Protein AF-A0A930R7E0-F1 (afdb_monomer_lite)

Foldseek 3Di:
DPPQPPDCVSVVVVLCVLQVVLVVVLVCCLVVVCVVVVPDCVVVVVVSVVLSVLVSLLSSLQSLLLVLVDPDSVCSVVVVVVVVVVVSCLLVVLVVDVVSLVVCCLASCNLVSCVRPPPPDDDDPVNVPSSVVSSVVSVVSSVVSVPPPPDD

Sequence (152 aa):
MKTLFLSGIHLIEYLISILFYPIVLAVITIVSFPMIVKADLSGRWMEYGAIVASVAICVILLNLLVGAVTDTQAKAQVNGVIPMMGIAFLPMFSMLSDAVSKVTHYTFMGNFVDFFVKKDFALTAQNFIVPGVWIVVLLVLNFFFLKPKAKN

Structure (mmCIF, N/CA/C/O backbone):
data_AF-A0A930R7E0-F1
#
_entry.id   AF-A0A930R7E0-F1
#
loop_
_atom_site.group_PDB
_atom_site.id
_atom_site.type_symbol
_atom_site.label_atom_id
_atom_site.label_alt_id
_atom_site.label_comp_id
_atom_site.label_asym_id
_atom_site.label_entity_id
_atom_site.label_seq_id
_atom_site.pdbx_PDB_ins_code
_atom_site.Cartn_x
_atom_site.Cartn_y
_atom_site.Cartn_z
_atom_site.occupancy
_atom_site.B_iso_or_equiv
_atom_site.auth_seq_id
_atom_site.auth_comp_id
_atom_site.auth_asym_id
_atom_site.auth_atom_id
_atom_site.pdbx_PDB_model_num
ATOM 1 N N . MET A 1 1 ? -24.664 7.125 25.344 1.00 39.66 1 MET A N 1
ATOM 2 C CA . MET A 1 1 ? -24.266 7.259 23.924 1.00 39.66 1 MET A CA 1
ATOM 3 C C . MET A 1 1 ? -25.479 7.061 23.010 1.00 39.66 1 MET A C 1
ATOM 5 O O . MET A 1 1 ? -25.620 6.016 22.395 1.00 39.66 1 MET A O 1
ATOM 9 N N . LYS A 1 2 ? -26.408 8.026 22.973 1.00 36.94 2 LYS A N 1
ATOM 10 C CA . LYS A 1 2 ? -27.662 7.937 22.187 1.00 36.94 2 LYS A CA 1
ATOM 11 C C . LYS A 1 2 ? -27.876 9.130 21.241 1.00 36.94 2 LYS A C 1
ATOM 13 O O . LYS A 1 2 ? -28.923 9.240 20.626 1.00 36.94 2 LYS A O 1
ATOM 18 N N . THR A 1 3 ? -26.888 10.011 21.120 1.00 40.00 3 THR A N 1
ATOM 19 C CA . THR A 1 3 ? -27.024 11.323 20.469 1.00 40.00 3 THR A CA 1
ATOM 20 C C . THR A 1 3 ? -26.193 11.478 19.192 1.00 40.00 3 THR A C 1
ATOM 22 O O . THR A 1 3 ? -26.400 12.430 18.455 1.00 40.00 3 THR A O 1
ATOM 25 N N . LEU A 1 4 ? -25.303 10.531 18.878 1.00 48.78 4 LEU A N 1
ATOM 26 C CA . LEU A 1 4 ? -24.371 10.634 17.741 1.00 48.78 4 LEU A CA 1
ATOM 27 C C . LEU A 1 4 ? -24.964 10.199 16.386 1.00 48.78 4 LEU A C 1
ATOM 29 O O . LEU A 1 4 ? -24.339 10.399 15.354 1.00 48.78 4 LEU A O 1
ATOM 33 N N . PHE A 1 5 ? -26.168 9.620 16.375 1.00 51.66 5 PHE A N 1
ATOM 34 C CA . PHE A 1 5 ? -26.789 9.038 15.176 1.00 51.66 5 PHE A CA 1
ATOM 35 C C . PHE A 1 5 ? -27.721 9.990 14.401 1.00 51.66 5 PHE A C 1
ATOM 37 O O . PHE A 1 5 ? -28.293 9.569 13.400 1.00 51.66 5 PHE A O 1
ATOM 44 N N . LEU A 1 6 ? -27.910 11.242 14.844 1.00 48.72 6 LEU A N 1
ATOM 45 C CA . LEU A 1 6 ? -28.998 12.097 14.334 1.00 48.72 6 LEU A CA 1
ATOM 46 C C . LEU A 1 6 ? -28.614 13.132 13.266 1.00 48.72 6 LEU A C 1
ATOM 48 O O . LEU A 1 6 ? -29.477 13.870 12.805 1.00 48.72 6 LEU A O 1
ATOM 52 N N . SER A 1 7 ? -27.359 13.198 12.834 1.00 46.56 7 SER A N 1
ATOM 53 C CA . SER A 1 7 ? -26.970 14.076 11.731 1.00 46.56 7 SER A CA 1
ATOM 54 C C . SER A 1 7 ? -25.813 13.429 10.993 1.00 46.56 7 SER A C 1
ATOM 56 O O . SER A 1 7 ? -24.739 13.274 11.567 1.00 46.56 7 SER A O 1
ATOM 58 N N . GLY A 1 8 ? -26.006 13.022 9.736 1.00 53.06 8 GLY A N 1
ATOM 59 C CA . GLY A 1 8 ? -24.970 12.384 8.906 1.00 53.06 8 GLY A CA 1
ATOM 60 C C . GLY A 1 8 ? -23.636 13.150 8.815 1.00 53.06 8 GLY A C 1
ATOM 61 O O . GLY A 1 8 ? -22.642 12.590 8.364 1.00 53.06 8 GLY A O 1
ATOM 62 N N . ILE A 1 9 ? -23.596 14.389 9.312 1.00 53.81 9 ILE A N 1
ATOM 63 C CA . ILE A 1 9 ? -22.417 15.239 9.493 1.00 53.81 9 ILE A CA 1
ATOM 64 C C . ILE A 1 9 ? -21.346 14.567 10.379 1.00 53.81 9 ILE A C 1
ATOM 66 O O . ILE A 1 9 ? -20.179 14.557 9.997 1.00 53.81 9 ILE A O 1
ATOM 70 N N . HIS A 1 10 ? -21.711 13.903 11.484 1.00 61.59 10 HIS A N 1
ATOM 71 C CA . HIS A 1 10 ? -20.714 13.280 12.378 1.00 61.59 10 HIS A CA 1
ATOM 72 C C . HIS A 1 10 ? -20.059 12.015 11.801 1.00 61.59 10 HIS A C 1
ATOM 74 O O . HIS A 1 10 ? -18.913 11.709 12.127 1.00 61.59 10 HIS A O 1
ATOM 80 N N . LEU A 1 11 ? -20.752 11.285 10.918 1.00 58.91 11 LEU A N 1
ATOM 81 C CA . LEU A 1 11 ? -20.159 10.146 10.210 1.00 58.91 11 LEU A CA 1
ATOM 82 C C . LEU A 1 11 ? -19.087 10.625 9.223 1.00 58.91 11 LEU A C 1
ATOM 84 O O . LEU A 1 11 ? -18.027 10.014 9.124 1.00 58.91 11 LEU A O 1
ATOM 88 N N . ILE A 1 12 ? -19.340 11.738 8.527 1.00 60.91 12 ILE A N 1
ATOM 89 C CA . ILE A 1 12 ? -18.376 12.335 7.597 1.00 60.91 12 ILE A CA 1
ATOM 90 C C . ILE A 1 12 ? -17.160 12.895 8.347 1.00 60.91 12 ILE A C 1
ATOM 92 O O . ILE A 1 12 ? -16.037 12.633 7.930 1.00 60.91 12 ILE A O 1
ATOM 96 N N . GLU A 1 13 ? -17.342 13.580 9.479 1.00 65.25 13 GLU A N 1
ATOM 97 C CA . GLU A 1 13 ? -16.227 14.057 10.322 1.00 65.25 13 GLU A CA 1
ATOM 98 C C . GLU A 1 13 ? -15.351 12.910 10.854 1.00 65.25 13 GLU A C 1
ATOM 100 O O . GLU A 1 13 ? -14.119 13.014 10.885 1.00 65.25 13 GLU A O 1
ATOM 105 N N . TYR A 1 14 ? -15.979 11.792 11.231 1.00 65.56 14 TYR A N 1
ATOM 106 C CA . TYR A 1 14 ? -15.290 10.573 11.651 1.00 65.56 14 TYR A CA 1
ATOM 107 C C . TYR A 1 14 ? -14.503 9.933 10.499 1.00 65.56 14 TYR A C 1
ATOM 109 O O . TYR A 1 14 ? -13.323 9.618 10.664 1.00 65.56 14 TYR A O 1
ATOM 117 N N . LEU A 1 15 ? -15.116 9.804 9.315 1.00 66.56 15 LEU A N 1
ATOM 118 C CA . LEU A 1 15 ? -14.443 9.299 8.115 1.00 66.56 15 LEU A CA 1
ATOM 119 C C . LEU A 1 15 ? -13.256 10.188 7.733 1.00 66.56 15 LEU A C 1
ATOM 121 O O . LEU A 1 15 ? -12.163 9.677 7.519 1.00 66.56 15 LEU A O 1
ATOM 125 N N . ILE A 1 16 ? -13.426 11.512 7.722 1.00 68.94 16 ILE A N 1
ATOM 126 C CA . ILE A 1 16 ? -12.343 12.463 7.440 1.00 68.94 16 ILE A CA 1
ATOM 127 C C . ILE A 1 16 ? -11.206 12.308 8.460 1.00 68.94 16 ILE A C 1
ATOM 129 O O . ILE A 1 16 ? -10.047 12.213 8.062 1.00 68.94 16 ILE A O 1
ATOM 133 N N . SER A 1 17 ? -11.512 12.206 9.757 1.00 68.69 17 SER A N 1
ATOM 134 C CA . SER A 1 17 ? -10.489 12.053 10.804 1.00 68.69 17 SER A CA 1
ATOM 135 C C . SER A 1 17 ? -9.705 10.739 10.702 1.00 68.69 17 SER A C 1
ATOM 137 O O . SER A 1 17 ? -8.504 10.711 10.983 1.00 68.69 17 SER A O 1
ATOM 139 N N . ILE A 1 18 ? -10.356 9.652 10.276 1.00 67.81 18 ILE A N 1
ATOM 140 C CA . ILE A 1 18 ? -9.692 8.359 10.067 1.00 67.81 18 ILE A CA 1
ATOM 141 C C . ILE A 1 18 ? -8.864 8.361 8.789 1.00 67.81 18 ILE A C 1
ATOM 143 O O . ILE A 1 18 ? -7.797 7.757 8.772 1.00 67.81 18 ILE A O 1
ATOM 147 N N . LEU A 1 19 ? -9.334 9.030 7.736 1.00 69.44 19 LEU A N 1
ATOM 148 C CA . LEU A 1 19 ? -8.688 9.043 6.427 1.00 69.44 19 LEU A CA 1
ATOM 149 C C . LEU A 1 19 ? -7.530 10.037 6.332 1.00 69.44 19 LEU A C 1
ATOM 151 O O . LEU A 1 19 ? -6.599 9.800 5.564 1.00 69.44 19 LEU A O 1
ATOM 155 N N . PHE A 1 20 ? -7.546 11.111 7.123 1.00 72.25 20 PHE A N 1
ATOM 156 C CA . PHE A 1 20 ? -6.533 12.163 7.061 1.00 72.25 20 PHE A CA 1
ATOM 157 C C . PHE A 1 20 ? -5.114 11.620 7.270 1.00 72.25 20 PHE A C 1
ATOM 159 O O . PHE A 1 20 ? -4.234 11.827 6.437 1.00 72.25 20 PHE A O 1
ATOM 166 N N . TYR A 1 21 ? -4.895 10.868 8.350 1.00 67.06 21 TYR A N 1
ATOM 167 C CA . TYR A 1 21 ? -3.565 10.365 8.699 1.00 67.06 21 TYR A CA 1
ATOM 168 C C . TYR A 1 21 ? -3.005 9.337 7.687 1.00 67.06 21 TYR A C 1
ATOM 170 O O . TYR A 1 21 ? -1.877 9.525 7.226 1.00 67.06 21 TYR A O 1
ATOM 178 N N . PRO A 1 22 ? -3.764 8.308 7.255 1.00 68.25 22 PRO A N 1
ATOM 179 C CA . PRO A 1 22 ? -3.334 7.382 6.209 1.00 68.25 22 PRO A CA 1
ATOM 180 C C . PRO A 1 22 ? -3.027 8.059 4.878 1.00 68.25 22 PRO A C 1
ATOM 182 O O . PRO A 1 22 ? -2.066 7.675 4.219 1.00 68.25 22 PRO A O 1
ATOM 185 N N . ILE A 1 23 ? -3.820 9.058 4.477 1.00 70.88 23 ILE A N 1
ATOM 186 C CA . ILE A 1 23 ? -3.595 9.782 3.223 1.00 70.88 23 ILE A CA 1
ATOM 187 C C . ILE A 1 23 ? -2.289 10.573 3.305 1.00 70.88 23 ILE A C 1
ATOM 189 O O . ILE A 1 23 ? -1.468 10.481 2.395 1.00 70.88 23 ILE A O 1
ATOM 193 N N . VAL A 1 24 ? -2.057 11.295 4.406 1.00 74.81 24 VAL A N 1
ATOM 194 C CA . VAL A 1 24 ? -0.814 12.055 4.609 1.00 74.81 24 VAL A CA 1
ATOM 195 C C . VAL A 1 24 ? 0.401 11.126 4.609 1.00 74.81 24 VAL A C 1
ATOM 197 O O . VAL A 1 24 ? 1.363 11.389 3.889 1.00 74.81 24 VAL A O 1
ATOM 200 N N . LEU A 1 25 ? 0.351 10.013 5.349 1.00 69.94 25 LEU A N 1
ATOM 201 C CA . LEU A 1 25 ? 1.440 9.033 5.351 1.00 69.94 25 LEU A CA 1
ATOM 202 C C . LEU A 1 25 ? 1.661 8.400 3.978 1.00 69.94 25 LEU A C 1
ATOM 204 O O . LEU A 1 25 ? 2.805 8.313 3.541 1.00 69.94 25 LEU A O 1
ATOM 208 N N . ALA A 1 26 ? 0.594 7.999 3.282 1.00 70.50 26 ALA A N 1
ATOM 209 C CA . ALA A 1 26 ? 0.699 7.420 1.949 1.00 70.50 26 ALA A CA 1
ATOM 210 C C . ALA A 1 26 ? 1.383 8.398 0.989 1.00 70.50 26 ALA A C 1
ATOM 212 O O . ALA A 1 26 ? 2.337 8.014 0.320 1.00 70.50 26 ALA A O 1
ATOM 213 N N . VAL A 1 27 ? 0.960 9.666 0.971 1.00 71.81 27 VAL A N 1
ATOM 214 C CA . VAL A 1 27 ? 1.567 10.710 0.131 1.00 71.81 27 VAL A CA 1
ATOM 215 C C . VAL A 1 27 ? 3.051 10.884 0.453 1.00 71.81 27 VAL A C 1
ATOM 217 O O . VAL A 1 27 ? 3.868 10.896 -0.467 1.00 71.81 27 VAL A O 1
ATOM 220 N N . ILE A 1 28 ? 3.420 10.952 1.736 1.00 73.38 28 ILE A N 1
ATOM 221 C CA . ILE A 1 28 ? 4.827 11.048 2.150 1.00 73.38 28 ILE A CA 1
ATOM 222 C C . ILE A 1 28 ? 5.611 9.834 1.643 1.00 73.38 28 ILE A C 1
ATOM 224 O O . ILE A 1 28 ? 6.640 10.002 0.996 1.00 73.38 28 ILE A O 1
ATOM 228 N N . THR A 1 29 ? 5.120 8.612 1.863 1.00 69.50 29 THR A N 1
ATOM 229 C CA . THR A 1 29 ? 5.803 7.394 1.408 1.00 69.50 29 THR A CA 1
ATOM 230 C C . THR A 1 29 ? 5.939 7.353 -0.113 1.00 69.50 29 THR A C 1
ATOM 232 O O . THR A 1 29 ? 7.014 7.053 -0.613 1.00 69.50 29 THR A O 1
ATOM 235 N N . ILE A 1 30 ? 4.900 7.717 -0.861 1.00 70.75 30 ILE A N 1
ATOM 236 C CA . ILE A 1 30 ? 4.902 7.742 -2.331 1.00 70.75 30 ILE A CA 1
ATOM 237 C C . ILE A 1 30 ? 5.934 8.730 -2.883 1.00 70.75 30 ILE A C 1
ATOM 239 O O . ILE A 1 30 ? 6.570 8.454 -3.899 1.00 70.75 30 ILE A O 1
ATOM 243 N N . VAL A 1 31 ? 6.090 9.892 -2.252 1.00 71.69 31 VAL A N 1
ATOM 244 C CA . VAL A 1 31 ? 7.041 10.912 -2.713 1.00 71.69 31 VAL A CA 1
ATOM 245 C C . VAL A 1 31 ? 8.461 10.567 -2.269 1.00 71.69 31 VAL A C 1
ATOM 247 O O . VAL A 1 31 ? 9.402 10.693 -3.050 1.00 71.69 31 VAL A O 1
ATOM 250 N N . SER A 1 32 ? 8.630 10.102 -1.030 1.00 69.50 32 SER A N 1
ATOM 251 C CA . SER A 1 32 ? 9.943 9.809 -0.457 1.00 69.50 32 SER A CA 1
ATOM 252 C C . SER A 1 32 ? 10.543 8.499 -0.964 1.00 69.50 32 SER A C 1
ATOM 254 O O . SER A 1 32 ? 11.757 8.428 -1.133 1.00 69.50 32 SER A O 1
ATOM 256 N N . PHE A 1 33 ? 9.739 7.465 -1.228 1.00 72.44 33 PHE A N 1
ATOM 257 C CA . PHE A 1 33 ? 10.248 6.136 -1.578 1.00 72.44 33 PHE A CA 1
ATOM 258 C C . PHE A 1 33 ? 11.125 6.142 -2.841 1.00 72.44 33 PHE A C 1
ATOM 260 O O . PHE A 1 33 ? 12.266 5.689 -2.737 1.00 72.44 33 PHE A O 1
ATOM 267 N N . PRO A 1 34 ? 10.712 6.732 -3.985 1.00 70.81 34 PRO A N 1
ATOM 268 C CA . PRO A 1 34 ? 11.564 6.821 -5.172 1.00 70.81 34 PRO A CA 1
ATOM 269 C C . PRO A 1 34 ? 12.869 7.582 -4.923 1.00 70.81 34 PRO A C 1
ATOM 271 O O . PRO A 1 34 ? 13.898 7.231 -5.494 1.00 70.81 34 PRO A O 1
ATOM 274 N N . MET A 1 35 ? 12.846 8.597 -4.049 1.00 72.62 35 MET A N 1
ATOM 275 C CA . MET A 1 35 ? 14.040 9.362 -3.679 1.00 72.62 35 MET A CA 1
ATOM 276 C C . MET A 1 35 ? 15.008 8.525 -2.835 1.00 72.62 35 MET A C 1
ATOM 278 O O . MET A 1 35 ? 16.215 8.571 -3.067 1.00 72.62 35 MET A O 1
ATOM 282 N N . ILE A 1 36 ? 14.487 7.731 -1.891 1.00 70.38 36 ILE A N 1
ATOM 283 C CA . ILE A 1 36 ? 15.276 6.834 -1.030 1.00 70.38 36 ILE A CA 1
ATOM 284 C C . ILE A 1 36 ? 15.961 5.756 -1.872 1.00 70.38 36 ILE A C 1
ATOM 286 O O . ILE A 1 36 ? 17.159 5.524 -1.714 1.00 70.38 36 ILE A O 1
ATOM 290 N N . VAL A 1 37 ? 15.220 5.125 -2.790 1.00 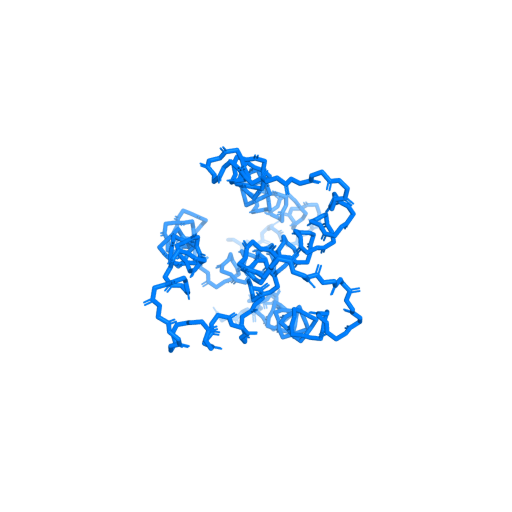68.50 37 VAL A N 1
ATOM 291 C CA . VAL A 1 37 ? 15.773 4.080 -3.666 1.00 68.50 37 VAL A CA 1
ATOM 292 C C . VAL A 1 37 ? 16.508 4.641 -4.890 1.00 68.50 37 VAL A C 1
ATOM 294 O O . VAL A 1 37 ? 17.029 3.865 -5.684 1.00 68.50 37 VAL A O 1
ATOM 297 N N . LYS A 1 38 ? 16.568 5.975 -5.042 1.00 71.00 38 LYS A N 1
ATOM 298 C CA . LYS A 1 38 ? 17.118 6.682 -6.214 1.00 71.00 38 LYS A CA 1
ATOM 299 C C . LYS A 1 38 ? 16.605 6.099 -7.538 1.00 71.00 38 LYS A C 1
ATOM 301 O O . LYS A 1 38 ? 17.372 5.906 -8.480 1.00 71.00 38 LYS A O 1
ATOM 306 N N . ALA A 1 39 ? 15.316 5.774 -7.586 1.00 69.62 39 ALA A N 1
ATOM 307 C CA . ALA A 1 39 ? 14.705 5.162 -8.754 1.00 69.62 39 ALA A CA 1
ATOM 308 C C . ALA A 1 39 ? 14.624 6.161 -9.910 1.00 69.62 39 ALA A C 1
ATOM 310 O O . ALA A 1 39 ? 14.184 7.300 -9.734 1.00 69.62 39 ALA A O 1
ATOM 311 N N . ASP A 1 40 ? 15.004 5.709 -11.102 1.00 73.38 40 ASP A N 1
ATOM 312 C CA . ASP A 1 40 ? 14.843 6.486 -12.322 1.00 73.38 40 ASP A CA 1
ATOM 313 C C . ASP A 1 40 ? 13.407 6.335 -12.847 1.00 73.38 40 ASP A C 1
ATOM 315 O O . ASP A 1 40 ? 13.004 5.282 -13.343 1.00 73.38 40 ASP A O 1
ATOM 319 N N . LEU A 1 41 ? 12.616 7.396 -12.678 1.00 72.56 41 LEU A N 1
ATOM 320 C CA . LEU A 1 41 ? 11.224 7.484 -13.128 1.00 72.56 41 LEU A CA 1
ATOM 321 C C . LEU A 1 41 ? 11.088 8.182 -14.490 1.00 72.56 41 LEU A C 1
ATOM 323 O O . LEU A 1 41 ? 9.967 8.493 -14.907 1.00 72.56 41 LEU A O 1
ATOM 327 N N . SER A 1 42 ? 12.197 8.480 -15.177 1.00 71.88 42 SER A N 1
ATOM 328 C CA . SER A 1 42 ? 12.173 9.210 -16.447 1.00 71.88 42 SER A CA 1
ATOM 329 C C . SER A 1 42 ? 11.264 8.506 -17.470 1.00 71.88 42 SER A C 1
ATOM 331 O O . SER A 1 42 ? 11.438 7.346 -17.823 1.00 71.88 42 SER A O 1
ATOM 333 N N . GLY A 1 43 ? 10.196 9.197 -17.883 1.00 74.44 43 GLY A N 1
ATOM 334 C CA . GLY A 1 43 ? 9.194 8.675 -18.823 1.00 74.44 43 GLY A CA 1
ATOM 335 C C . GLY A 1 43 ? 8.155 7.698 -18.249 1.00 74.44 43 GLY A C 1
ATOM 336 O O . GLY A 1 43 ? 7.187 7.399 -18.941 1.00 74.44 43 GLY A O 1
ATOM 337 N N . ARG A 1 44 ? 8.275 7.252 -16.988 1.00 78.94 44 ARG A N 1
ATOM 338 C CA . ARG A 1 44 ? 7.390 6.238 -16.364 1.00 78.94 44 ARG A CA 1
ATOM 339 C C . ARG A 1 44 ? 6.439 6.804 -15.302 1.00 78.94 44 ARG A C 1
ATOM 341 O O . ARG A 1 44 ? 5.845 6.068 -14.519 1.00 78.94 44 ARG A O 1
ATOM 348 N N . TRP A 1 45 ? 6.248 8.124 -15.286 1.00 76.56 45 TRP A N 1
ATOM 349 C CA . TRP A 1 45 ? 5.383 8.822 -14.324 1.00 76.56 45 TRP A CA 1
ATOM 350 C C . TRP A 1 45 ? 3.911 8.417 -14.407 1.00 76.56 45 TRP A C 1
ATOM 352 O O . TRP A 1 45 ? 3.254 8.286 -13.376 1.00 76.56 45 TRP A O 1
ATOM 362 N N . MET A 1 46 ? 3.399 8.194 -15.621 1.00 79.62 46 MET A N 1
ATOM 363 C CA . MET A 1 46 ? 2.018 7.744 -15.816 1.00 79.62 46 MET A CA 1
ATOM 364 C C . MET A 1 46 ? 1.812 6.345 -15.237 1.00 79.62 46 MET A C 1
ATOM 366 O O . MET A 1 46 ? 0.796 6.075 -14.597 1.00 79.62 46 MET A O 1
ATOM 370 N N . GLU A 1 47 ? 2.813 5.481 -15.407 1.00 82.62 47 GLU A N 1
ATOM 371 C CA . GLU A 1 47 ? 2.773 4.129 -14.883 1.00 82.62 47 GLU A CA 1
ATOM 372 C C . GLU A 1 47 ? 2.807 4.104 -13.360 1.00 82.62 47 GLU A C 1
ATOM 374 O O . GLU A 1 47 ? 1.955 3.503 -12.700 1.00 82.62 47 GLU A O 1
ATOM 379 N N . TYR A 1 48 ? 3.775 4.834 -12.814 1.00 82.62 48 TYR A N 1
ATOM 380 C CA . TYR A 1 48 ? 3.943 5.007 -11.386 1.00 82.62 48 TYR A CA 1
ATOM 381 C C . TYR A 1 48 ? 2.665 5.553 -10.739 1.00 82.62 48 TYR A C 1
ATOM 383 O O . TYR A 1 48 ? 2.168 4.974 -9.776 1.00 82.62 48 TYR A O 1
ATOM 391 N N . GLY A 1 49 ? 2.073 6.605 -11.315 1.00 81.94 49 GLY A N 1
ATOM 392 C CA . GLY A 1 49 ? 0.852 7.225 -10.805 1.00 81.94 49 GLY A CA 1
ATOM 393 C C . GLY A 1 49 ? -0.334 6.261 -10.724 1.00 81.94 49 GLY A C 1
ATOM 394 O O . GLY A 1 49 ? -1.020 6.222 -9.702 1.00 81.94 49 GLY A O 1
ATOM 395 N N . ALA A 1 50 ? -0.560 5.439 -11.753 1.00 84.00 50 ALA A N 1
ATOM 396 C CA . ALA A 1 50 ? -1.682 4.498 -11.773 1.00 84.00 50 ALA A CA 1
ATOM 397 C C . ALA A 1 50 ? -1.523 3.356 -10.750 1.00 84.00 50 ALA A C 1
ATOM 399 O O . ALA A 1 50 ? -2.485 2.970 -10.073 1.00 84.00 50 ALA A O 1
ATOM 400 N N . ILE A 1 51 ? -0.300 2.838 -10.596 1.00 84.50 51 ILE A N 1
ATOM 401 C CA . ILE A 1 51 ? 0.015 1.804 -9.600 1.00 84.50 51 ILE A CA 1
ATOM 402 C C . ILE A 1 51 ? -0.152 2.367 -8.194 1.00 84.50 51 ILE A C 1
ATOM 404 O O . ILE A 1 51 ? -0.833 1.778 -7.356 1.00 84.50 51 ILE A O 1
ATOM 408 N N . VAL A 1 52 ? 0.426 3.541 -7.957 1.00 79.94 52 VAL A N 1
ATOM 409 C CA . VAL A 1 52 ? 0.365 4.235 -6.677 1.00 79.94 52 VAL A CA 1
ATOM 410 C C . VAL A 1 52 ? -1.073 4.556 -6.279 1.00 79.94 52 VAL A C 1
ATOM 412 O O . VAL A 1 52 ? -1.448 4.318 -5.134 1.00 79.94 52 VAL A O 1
ATOM 415 N N . ALA A 1 53 ? -1.898 5.043 -7.208 1.00 83.31 53 ALA A N 1
ATOM 416 C CA . ALA A 1 53 ? -3.309 5.309 -6.941 1.00 83.31 53 ALA A CA 1
ATOM 417 C C . ALA A 1 53 ? -4.051 4.032 -6.515 1.00 83.31 53 ALA A C 1
ATOM 419 O O . ALA A 1 53 ? -4.806 4.044 -5.543 1.00 83.31 53 ALA A O 1
ATOM 420 N N . SER A 1 54 ? -3.783 2.910 -7.189 1.00 83.06 54 SER A N 1
ATOM 421 C CA . SER A 1 54 ? -4.383 1.611 -6.857 1.00 83.06 54 SER A CA 1
ATOM 422 C C . SER A 1 54 ? -3.984 1.137 -5.455 1.00 83.06 54 SER A C 1
ATOM 424 O O . SER A 1 54 ? -4.834 0.705 -4.671 1.00 83.06 54 SER A O 1
ATOM 426 N N . VAL A 1 55 ? -2.699 1.266 -5.110 1.00 82.00 55 VAL A N 1
ATOM 427 C CA . VAL A 1 55 ? -2.177 0.949 -3.772 1.00 82.00 55 VAL A CA 1
ATOM 428 C C . VAL A 1 55 ? -2.803 1.863 -2.717 1.00 82.00 55 VAL A C 1
ATOM 430 O O . VAL A 1 55 ? -3.249 1.375 -1.679 1.00 82.00 55 VAL A O 1
ATOM 433 N N . ALA A 1 56 ? -2.898 3.167 -2.985 1.00 78.38 56 ALA A N 1
ATOM 434 C CA . ALA A 1 56 ? -3.482 4.141 -2.067 1.00 78.38 56 ALA A CA 1
ATOM 435 C C . ALA A 1 56 ? -4.951 3.821 -1.749 1.00 78.38 56 ALA A C 1
ATOM 437 O O . ALA A 1 56 ? -5.340 3.849 -0.582 1.00 78.38 56 ALA A O 1
ATOM 438 N N . ILE A 1 57 ? -5.749 3.439 -2.754 1.00 82.44 57 ILE A N 1
ATOM 439 C CA . ILE A 1 57 ? -7.143 3.010 -2.553 1.00 82.44 57 ILE A CA 1
ATOM 440 C C . ILE A 1 57 ? -7.204 1.780 -1.637 1.00 82.44 57 ILE A C 1
ATOM 442 O O . ILE A 1 57 ? -7.984 1.765 -0.683 1.00 82.44 57 ILE A O 1
ATOM 446 N N . CYS A 1 58 ? -6.363 0.768 -1.874 1.00 83.19 58 CYS A N 1
ATOM 447 C CA . CYS A 1 58 ? -6.314 -0.430 -1.026 1.00 83.19 58 CYS A CA 1
ATOM 448 C C . CYS A 1 58 ? -5.945 -0.086 0.425 1.00 83.19 58 CYS A C 1
ATOM 450 O O . CYS A 1 58 ? -6.580 -0.569 1.361 1.00 83.19 58 CYS A O 1
ATOM 452 N N . VAL A 1 59 ? -4.950 0.786 0.616 1.00 76.50 59 VAL A N 1
ATOM 453 C CA . VAL A 1 59 ? -4.508 1.252 1.937 1.00 76.50 59 VAL A CA 1
ATOM 454 C C . VAL A 1 59 ? -5.621 2.007 2.661 1.00 76.50 59 VAL A C 1
ATOM 456 O O . VAL A 1 59 ? -5.848 1.769 3.847 1.00 76.50 59 VAL A O 1
ATOM 459 N N . ILE A 1 60 ? -6.342 2.885 1.967 1.00 77.62 60 ILE A N 1
ATOM 460 C CA . ILE A 1 60 ? -7.487 3.612 2.523 1.00 77.62 60 ILE A CA 1
ATOM 461 C C . ILE A 1 60 ? -8.572 2.637 2.992 1.00 77.62 60 ILE A C 1
ATOM 463 O O . ILE A 1 60 ? -9.022 2.725 4.134 1.00 77.62 60 ILE A O 1
ATOM 467 N N . LEU A 1 61 ? -8.953 1.673 2.151 1.00 77.75 61 LEU A N 1
ATOM 468 C CA . LEU A 1 61 ? -9.971 0.681 2.497 1.00 77.75 61 LEU A CA 1
ATOM 469 C C . LEU A 1 61 ? -9.537 -0.213 3.665 1.00 77.75 61 LEU A C 1
ATOM 471 O O . LEU A 1 61 ? -10.356 -0.544 4.520 1.00 77.75 61 LEU A O 1
ATOM 475 N N . LEU A 1 62 ? -8.256 -0.579 3.739 1.00 76.88 62 LEU A N 1
ATOM 476 C CA . LEU A 1 62 ? -7.708 -1.301 4.887 1.00 76.88 62 LEU A CA 1
ATOM 477 C C . LEU A 1 62 ? -7.777 -0.469 6.170 1.00 76.88 62 LEU A C 1
ATOM 479 O O . LEU A 1 62 ? -8.200 -0.983 7.200 1.00 76.88 62 LEU A O 1
ATOM 483 N N . ASN A 1 63 ? -7.413 0.814 6.118 1.00 72.75 63 ASN A N 1
ATOM 484 C CA . ASN A 1 63 ? -7.505 1.694 7.286 1.00 72.75 63 ASN A CA 1
ATOM 485 C C . ASN A 1 63 ? -8.948 1.881 7.755 1.00 72.75 63 ASN A C 1
ATOM 487 O O . ASN A 1 63 ? -9.191 1.888 8.959 1.00 72.75 63 ASN A O 1
ATOM 491 N N . LEU A 1 64 ? -9.902 1.983 6.827 1.00 73.12 64 LEU A N 1
ATOM 492 C CA . LEU A 1 64 ? -11.325 2.025 7.161 1.00 73.12 64 LEU A CA 1
ATOM 493 C C . LEU A 1 64 ? -11.788 0.729 7.831 1.00 73.12 64 LEU A C 1
ATOM 495 O O . LEU A 1 64 ? -12.464 0.784 8.856 1.00 73.12 64 LEU A O 1
ATOM 499 N N . LEU A 1 65 ? -11.362 -0.425 7.315 1.00 73.75 65 LEU A N 1
ATOM 500 C CA . LEU A 1 65 ? -11.695 -1.725 7.891 1.00 73.75 65 LEU A CA 1
ATOM 501 C C . LEU A 1 65 ? -11.138 -1.862 9.313 1.00 73.75 65 LEU A C 1
ATOM 503 O O . LEU A 1 65 ? -11.857 -2.252 10.230 1.00 73.75 65 LEU A O 1
ATOM 507 N N . VAL A 1 66 ? -9.870 -1.496 9.516 1.00 70.75 66 VAL A N 1
ATOM 508 C CA . VAL A 1 66 ? -9.239 -1.494 10.843 1.00 70.75 66 VAL A CA 1
ATOM 509 C C . VAL A 1 66 ? -9.948 -0.500 11.768 1.00 70.75 66 VAL A C 1
ATOM 511 O O . VAL A 1 66 ? -10.259 -0.846 12.907 1.00 70.75 66 VAL A O 1
ATOM 514 N N . GLY A 1 67 ? -10.272 0.702 11.290 1.00 65.94 67 GLY A N 1
ATOM 515 C CA . GLY A 1 67 ? -11.033 1.700 12.045 1.00 65.94 67 GLY A CA 1
ATOM 516 C C . GLY A 1 67 ? -12.415 1.204 12.480 1.00 65.94 67 GLY A C 1
ATOM 517 O O . GLY A 1 67 ? -12.818 1.459 13.610 1.00 65.94 67 GLY A O 1
ATOM 518 N N . ALA A 1 68 ? -13.103 0.435 11.631 1.00 66.50 68 ALA A N 1
ATOM 519 C CA . ALA A 1 68 ? -14.401 -0.162 11.945 1.00 66.50 68 ALA A CA 1
ATOM 520 C 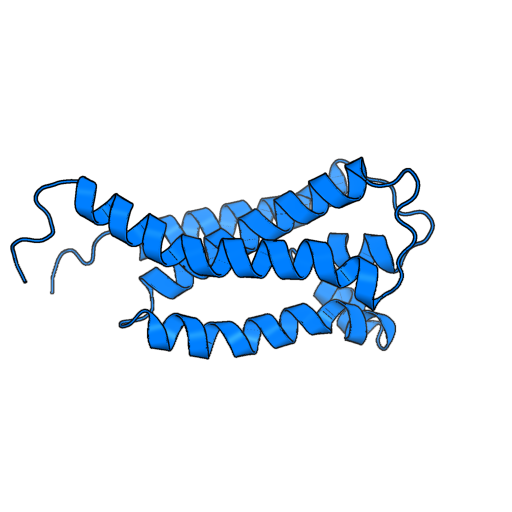C . ALA A 1 68 ? -14.308 -1.308 12.972 1.00 66.50 68 ALA A C 1
ATOM 522 O O . ALA A 1 68 ? -15.221 -1.498 13.777 1.00 66.50 68 ALA A O 1
ATOM 523 N N . VAL A 1 69 ? -13.215 -2.080 12.952 1.00 66.00 69 VAL A N 1
ATOM 524 C CA . VAL A 1 69 ? -13.018 -3.245 13.833 1.00 66.00 69 VAL A CA 1
ATOM 525 C C . VAL A 1 69 ? -12.436 -2.860 15.201 1.00 66.00 69 VAL A C 1
ATOM 527 O O . VAL A 1 69 ? -12.653 -3.577 16.178 1.00 66.00 69 VAL A O 1
ATOM 530 N N . THR A 1 70 ? -11.714 -1.742 15.312 1.00 61.50 70 THR A N 1
ATOM 531 C CA . THR A 1 70 ? -10.972 -1.395 16.537 1.00 61.50 70 THR A CA 1
ATOM 532 C C . THR A 1 70 ? -11.737 -0.404 17.421 1.00 61.50 70 THR A C 1
ATOM 534 O O . THR A 1 70 ? -12.164 0.645 16.954 1.00 61.50 70 THR A O 1
ATOM 537 N N . ASP A 1 71 ? -11.839 -0.675 18.729 1.00 59.50 71 ASP A N 1
ATOM 538 C CA . ASP A 1 71 ? -12.605 0.166 19.673 1.00 59.50 71 ASP A CA 1
ATOM 539 C C . ASP A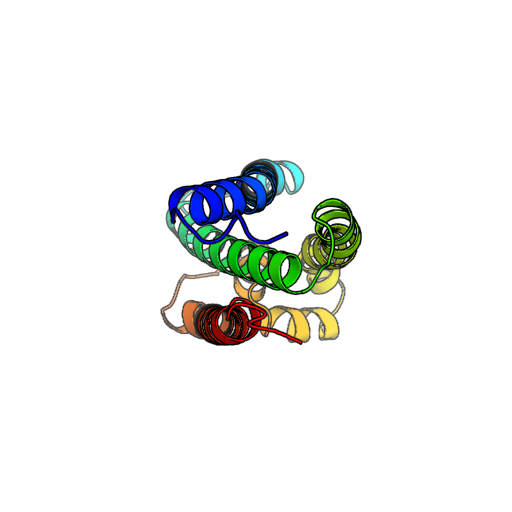 1 71 ? -12.020 1.578 19.902 1.00 59.50 71 ASP A C 1
ATOM 541 O O . ASP A 1 71 ? -12.714 2.449 20.426 1.00 59.50 71 ASP A O 1
ATOM 545 N N . THR A 1 72 ? -10.759 1.842 19.522 1.00 57.88 72 THR A N 1
ATOM 546 C CA . THR A 1 72 ? -10.162 3.191 19.567 1.00 57.88 72 THR A CA 1
ATOM 547 C C . THR A 1 72 ? -9.208 3.467 18.398 1.00 57.88 72 THR A C 1
ATOM 549 O O . THR A 1 72 ? -8.403 2.619 18.005 1.00 57.88 72 THR A O 1
ATOM 552 N N . GLN A 1 73 ? -9.240 4.707 17.893 1.00 49.41 73 GLN A N 1
ATOM 553 C CA . GLN A 1 73 ? -8.410 5.213 16.784 1.00 49.41 73 GLN A CA 1
ATOM 554 C C . GLN A 1 73 ? -6.897 5.044 17.031 1.00 49.41 73 GLN A C 1
ATOM 556 O O . GLN A 1 73 ? -6.146 4.732 16.110 1.00 49.41 73 GLN A O 1
ATOM 561 N N . ALA A 1 74 ? -6.446 5.180 18.283 1.00 52.75 74 ALA A N 1
ATOM 562 C CA . ALA A 1 74 ? -5.040 5.002 18.654 1.00 52.75 74 ALA A CA 1
ATOM 563 C C . ALA A 1 74 ? -4.578 3.534 18.570 1.00 52.75 74 ALA A C 1
ATOM 565 O O . ALA A 1 74 ? -3.465 3.265 18.124 1.00 52.75 74 ALA A O 1
ATOM 566 N N . LYS A 1 75 ? -5.437 2.567 18.934 1.00 56.50 75 LYS A N 1
ATOM 567 C CA . LYS A 1 75 ? -5.125 1.134 18.789 1.00 56.50 75 LYS A CA 1
ATOM 568 C C . LYS A 1 75 ? -5.110 0.713 17.321 1.00 56.50 75 LYS A C 1
ATOM 570 O O . LYS A 1 75 ? -4.251 -0.074 16.944 1.00 56.50 75 LYS A O 1
ATOM 575 N N . ALA A 1 76 ? -6.003 1.271 16.501 1.00 56.31 76 ALA A N 1
ATOM 576 C CA . ALA A 1 76 ? -6.033 1.047 15.055 1.00 56.31 76 ALA A CA 1
ATOM 577 C C . ALA A 1 76 ? -4.731 1.501 14.376 1.00 56.31 76 ALA A C 1
ATOM 579 O O . ALA A 1 76 ? -4.185 0.773 13.554 1.00 56.31 76 ALA A O 1
ATOM 580 N N . GLN A 1 77 ? -4.196 2.667 14.759 1.00 54.03 77 GLN A N 1
ATOM 581 C CA . GLN A 1 77 ? -2.921 3.151 14.226 1.00 54.03 77 GLN A CA 1
ATOM 582 C C . GLN A 1 77 ? -1.738 2.312 14.708 1.00 54.03 77 GLN A C 1
ATOM 584 O O . GLN A 1 77 ? -0.968 1.837 13.883 1.00 54.03 77 GLN A O 1
ATOM 589 N N . VAL A 1 78 ? -1.602 2.064 16.014 1.00 58.84 78 VAL A N 1
ATOM 590 C CA . VAL A 1 78 ? -0.460 1.295 16.544 1.00 58.84 78 VAL A CA 1
ATOM 591 C C . VAL A 1 78 ? -0.462 -0.147 16.018 1.00 58.84 78 VAL A C 1
ATOM 593 O O . VAL A 1 78 ? 0.580 -0.643 15.592 1.00 58.84 78 VAL A O 1
ATOM 596 N N . ASN A 1 79 ? -1.632 -0.794 15.950 1.00 54.97 79 ASN A N 1
ATOM 597 C CA . ASN A 1 79 ? -1.753 -2.132 15.365 1.00 54.97 79 ASN A CA 1
ATOM 598 C C . ASN A 1 79 ? -1.670 -2.128 13.835 1.00 54.97 79 ASN A C 1
ATOM 600 O O . ASN A 1 79 ? -1.341 -3.162 13.269 1.00 54.97 79 ASN A O 1
ATOM 604 N N . GLY A 1 80 ? -1.965 -1.011 13.163 1.00 53.66 80 GLY A N 1
ATOM 605 C CA . GLY A 1 80 ? -1.838 -0.857 11.711 1.00 53.66 80 GLY A CA 1
ATOM 606 C C . GLY A 1 80 ? -0.403 -0.585 11.255 1.0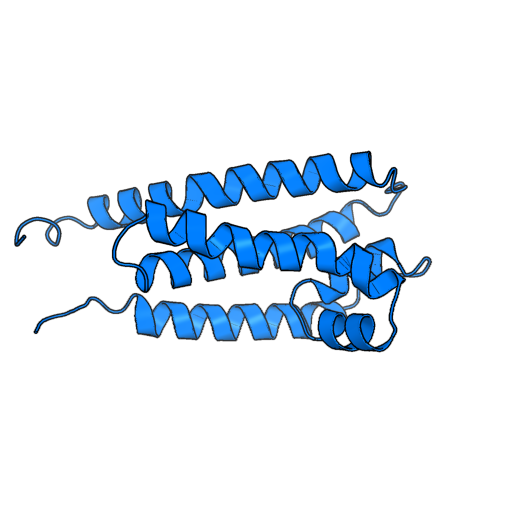0 53.66 80 GLY A C 1
ATOM 607 O O . GLY A 1 80 ? -0.010 -1.035 10.180 1.00 53.66 80 GLY A O 1
ATOM 608 N N . VAL A 1 81 ? 0.410 0.071 12.091 1.00 62.12 81 VAL A N 1
ATOM 609 C CA . VAL A 1 81 ? 1.816 0.389 11.797 1.00 62.12 81 VAL A CA 1
ATOM 610 C C . VAL A 1 81 ? 2.658 -0.877 11.633 1.00 62.12 81 VAL A C 1
ATOM 612 O O . VAL A 1 81 ? 3.442 -0.945 10.695 1.00 62.12 81 VAL A O 1
ATOM 615 N N . ILE A 1 82 ? 2.480 -1.907 12.469 1.00 60.62 82 ILE A N 1
ATOM 616 C CA . ILE A 1 82 ? 3.287 -3.141 12.377 1.00 60.62 82 ILE A CA 1
ATOM 617 C C . ILE A 1 82 ? 3.058 -3.890 11.041 1.00 60.62 82 ILE A C 1
ATOM 619 O O . ILE A 1 82 ? 4.036 -4.155 10.337 1.00 60.62 82 ILE A O 1
ATOM 623 N N . PRO A 1 83 ? 1.811 -4.183 10.616 1.00 59.00 83 PRO A N 1
ATOM 624 C CA . PRO A 1 83 ? 1.528 -4.715 9.285 1.00 59.00 83 PRO A CA 1
ATOM 625 C C . PRO A 1 83 ? 2.009 -3.790 8.167 1.00 59.00 83 PRO A C 1
ATOM 627 O O . PRO A 1 83 ? 2.584 -4.268 7.193 1.00 59.00 83 PRO A O 1
ATOM 630 N N . MET A 1 84 ? 1.820 -2.471 8.301 1.00 63.69 84 MET A N 1
ATOM 631 C CA . MET A 1 84 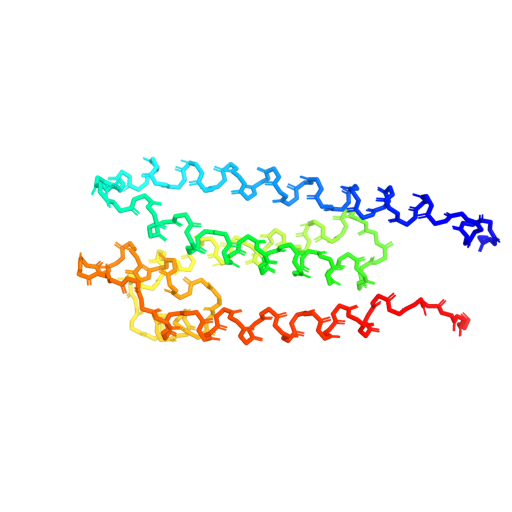? 2.270 -1.510 7.290 1.00 63.69 84 MET A CA 1
ATOM 632 C C . MET A 1 84 ? 3.787 -1.472 7.139 1.00 63.69 84 MET A C 1
ATOM 634 O O . MET A 1 84 ? 4.265 -1.367 6.015 1.00 63.69 84 MET A O 1
ATOM 638 N N . MET A 1 85 ? 4.548 -1.613 8.225 1.00 63.69 85 MET A N 1
ATOM 639 C CA . MET A 1 85 ? 6.001 -1.756 8.159 1.00 63.69 85 MET A CA 1
ATOM 640 C C . MET A 1 85 ? 6.385 -3.045 7.428 1.00 63.69 85 MET A C 1
ATOM 642 O O . MET A 1 85 ? 7.242 -3.008 6.549 1.00 63.69 85 MET A O 1
ATOM 646 N N . GLY A 1 86 ? 5.706 -4.164 7.704 1.00 65.19 86 GLY A N 1
ATOM 647 C CA . GLY A 1 86 ? 5.899 -5.408 6.949 1.00 65.19 86 GLY A CA 1
ATOM 648 C C . GLY A 1 86 ? 5.640 -5.237 5.447 1.00 65.19 86 GLY A C 1
ATOM 649 O O . GLY A 1 86 ? 6.433 -5.687 4.623 1.00 65.19 86 GLY A O 1
ATOM 650 N N . ILE A 1 87 ? 4.575 -4.516 5.088 1.00 64.31 87 ILE A N 1
ATOM 651 C CA . ILE A 1 87 ? 4.220 -4.198 3.698 1.00 64.31 87 ILE A CA 1
ATOM 652 C C . ILE A 1 87 ? 5.227 -3.220 3.063 1.00 64.31 87 ILE A C 1
ATOM 654 O O . ILE A 1 87 ? 5.553 -3.353 1.887 1.00 64.31 87 ILE A O 1
ATOM 658 N N . ALA A 1 88 ? 5.760 -2.262 3.822 1.00 67.31 88 ALA A N 1
ATOM 659 C CA . ALA A 1 88 ? 6.740 -1.291 3.334 1.00 67.31 88 ALA A CA 1
ATOM 660 C C . ALA A 1 88 ? 8.108 -1.928 3.035 1.00 67.31 88 ALA A C 1
ATOM 662 O O . ALA A 1 88 ? 8.792 -1.498 2.107 1.00 67.31 88 ALA A O 1
ATOM 663 N N . PHE A 1 89 ? 8.492 -2.972 3.780 1.00 71.31 89 PHE A N 1
ATOM 664 C CA . PHE A 1 89 ? 9.707 -3.754 3.518 1.00 71.31 89 PHE A CA 1
ATOM 665 C C . PHE A 1 89 ? 9.491 -4.927 2.557 1.00 71.31 89 PHE A C 1
ATOM 667 O O . PHE A 1 89 ? 10.464 -5.521 2.093 1.00 71.31 89 PHE A O 1
ATOM 674 N N . LEU A 1 90 ? 8.244 -5.245 2.206 1.00 69.69 90 LEU A N 1
ATOM 675 C CA . LEU A 1 90 ? 7.907 -6.302 1.251 1.00 69.69 90 LEU A CA 1
ATOM 676 C C . LEU A 1 90 ? 8.681 -6.191 -0.081 1.00 69.69 90 LEU A C 1
ATOM 678 O O . LEU A 1 90 ? 9.222 -7.211 -0.505 1.00 69.69 90 LEU A O 1
ATOM 682 N N . PRO A 1 91 ? 8.823 -4.995 -0.703 1.00 65.69 91 PRO A N 1
ATOM 683 C CA . PRO A 1 91 ? 9.647 -4.810 -1.901 1.00 65.69 91 PRO A CA 1
ATOM 684 C C . PRO A 1 91 ? 11.114 -5.197 -1.679 1.00 65.69 91 PRO A C 1
ATOM 686 O O . PRO A 1 91 ? 11.742 -5.832 -2.525 1.00 65.69 91 PRO A O 1
ATOM 689 N N . MET A 1 92 ? 11.660 -4.853 -0.511 1.00 72.25 92 MET A N 1
ATOM 690 C CA . MET A 1 92 ? 13.041 -5.158 -0.147 1.00 72.25 92 MET A CA 1
ATOM 691 C C . MET A 1 92 ? 13.250 -6.664 0.050 1.00 72.25 92 MET A C 1
ATOM 693 O O . MET A 1 92 ? 14.229 -7.214 -0.446 1.00 72.25 92 MET A O 1
ATOM 697 N N . PHE A 1 93 ? 12.307 -7.355 0.696 1.00 70.50 93 PHE A N 1
ATOM 698 C CA . PHE A 1 93 ? 12.374 -8.807 0.880 1.00 70.50 93 PHE A CA 1
ATOM 699 C C . PHE A 1 93 ? 12.108 -9.597 -0.405 1.00 70.50 93 PHE A C 1
ATOM 701 O O . PHE A 1 93 ? 12.734 -10.636 -0.614 1.00 70.50 93 PHE A O 1
ATOM 708 N N . SER A 1 94 ? 11.239 -9.114 -1.298 1.00 66.06 94 SER A N 1
ATOM 709 C CA . SER A 1 94 ? 11.014 -9.761 -2.599 1.00 66.06 94 SER A CA 1
ATOM 710 C C . SER A 1 94 ? 12.244 -9.736 -3.502 1.00 66.06 94 SER A C 1
ATOM 712 O O . SER A 1 94 ? 12.399 -10.631 -4.323 1.00 66.06 94 SER A O 1
ATOM 714 N N . MET A 1 95 ? 13.140 -8.758 -3.328 1.00 65.69 95 MET A N 1
ATOM 715 C CA . MET A 1 95 ? 14.423 -8.727 -4.042 1.00 65.69 95 MET A CA 1
ATOM 716 C C . MET A 1 95 ? 15.425 -9.771 -3.526 1.00 65.69 95 MET A C 1
ATOM 718 O O . MET A 1 95 ? 16.394 -10.072 -4.214 1.00 65.69 95 MET A O 1
ATOM 722 N N . LEU A 1 96 ? 15.212 -10.318 -2.325 1.00 71.75 96 LEU A N 1
ATOM 723 C CA . LEU A 1 96 ? 16.135 -11.246 -1.664 1.00 71.75 96 LEU A CA 1
ATOM 724 C C . LEU A 1 96 ? 15.664 -12.708 -1.713 1.00 71.75 96 LEU A C 1
ATOM 726 O O . LEU A 1 96 ? 16.446 -13.608 -1.417 1.00 71.75 96 LEU A O 1
ATOM 730 N N . SER A 1 97 ? 14.394 -12.967 -2.045 1.00 74.06 97 SER A N 1
ATOM 731 C CA . SER A 1 97 ? 13.812 -14.313 -2.018 1.00 74.06 97 SER A CA 1
ATOM 732 C C . SER A 1 97 ? 12.699 -14.505 -3.048 1.00 74.06 97 SER A C 1
ATOM 734 O O . SER A 1 97 ? 11.692 -13.793 -3.032 1.00 74.06 97 SER A O 1
ATOM 736 N N . ASP A 1 98 ? 12.811 -15.563 -3.857 1.00 74.31 98 ASP A N 1
ATOM 737 C CA . ASP A 1 98 ? 11.782 -15.974 -4.824 1.00 74.31 98 ASP A CA 1
ATOM 738 C C . ASP A 1 98 ? 10.452 -16.363 -4.161 1.00 74.31 98 ASP A C 1
ATOM 740 O O . ASP A 1 98 ? 9.376 -16.158 -4.727 1.00 74.31 98 ASP A O 1
ATOM 744 N N . ALA A 1 99 ? 10.504 -16.917 -2.945 1.00 73.56 99 ALA A N 1
ATOM 745 C CA . ALA A 1 99 ? 9.308 -17.291 -2.196 1.00 73.56 99 ALA A CA 1
ATOM 746 C C . ALA A 1 99 ? 8.522 -16.049 -1.753 1.00 73.56 99 ALA A C 1
ATOM 748 O O . ALA A 1 99 ? 7.304 -15.990 -1.929 1.00 73.56 99 ALA A O 1
ATOM 749 N N . VAL A 1 100 ? 9.223 -15.033 -1.240 1.00 66.75 100 VAL A N 1
ATOM 750 C CA . VAL A 1 100 ? 8.608 -13.758 -0.851 1.00 66.75 100 VAL A CA 1
ATOM 751 C C . VAL A 1 100 ? 8.118 -13.005 -2.084 1.00 66.75 100 VAL A C 1
ATOM 753 O O . VAL A 1 100 ? 7.008 -12.487 -2.068 1.00 66.75 100 VAL A O 1
ATOM 756 N N . SER A 1 101 ? 8.880 -13.021 -3.181 1.00 69.69 101 SER A N 1
ATOM 757 C CA . SER A 1 101 ? 8.468 -12.442 -4.465 1.00 69.69 101 SER A CA 1
ATOM 758 C C . SER A 1 101 ? 7.140 -13.026 -4.971 1.00 69.69 101 SER A C 1
ATOM 760 O O . SER A 1 101 ? 6.213 -12.278 -5.294 1.00 69.69 101 SER A O 1
ATOM 762 N N . LYS A 1 102 ? 6.979 -14.358 -4.927 1.00 76.12 102 LYS A N 1
ATOM 763 C CA . LYS A 1 102 ? 5.712 -15.019 -5.287 1.00 76.12 102 LYS A CA 1
ATOM 764 C C . LYS A 1 102 ? 4.546 -14.569 -4.414 1.00 76.12 102 LYS A C 1
ATOM 766 O O . LYS A 1 102 ? 3.480 -14.291 -4.949 1.00 76.12 102 LYS A O 1
ATOM 771 N N . VAL A 1 103 ? 4.731 -14.488 -3.095 1.00 74.19 103 VAL A N 1
ATOM 772 C CA . VAL A 1 103 ? 3.674 -14.035 -2.174 1.00 74.19 103 VAL A CA 1
ATOM 773 C C . VAL A 1 103 ? 3.311 -12.575 -2.448 1.00 74.19 103 VAL A C 1
ATOM 775 O O . VAL A 1 103 ? 2.133 -12.255 -2.592 1.00 74.19 103 VAL A O 1
ATOM 778 N N . THR A 1 104 ? 4.312 -11.709 -2.602 1.00 74.75 104 THR A N 1
ATOM 779 C CA . THR A 1 104 ? 4.152 -10.286 -2.917 1.00 74.75 104 THR A CA 1
ATOM 780 C C . THR A 1 104 ? 3.348 -10.061 -4.193 1.00 74.75 104 THR A C 1
ATOM 782 O O . THR A 1 104 ? 2.493 -9.175 -4.218 1.00 74.75 104 THR A O 1
ATOM 785 N N . HIS A 1 105 ? 3.536 -10.894 -5.217 1.00 78.88 105 HIS A N 1
ATOM 786 C CA . HIS A 1 105 ? 2.815 -10.783 -6.486 1.00 78.88 105 HIS A CA 1
ATOM 787 C C . HIS A 1 105 ? 1.294 -11.022 -6.361 1.00 78.88 105 HIS A C 1
ATOM 789 O O . HIS A 1 105 ? 0.524 -10.534 -7.187 1.00 78.88 105 HIS A O 1
ATOM 795 N N . TYR A 1 106 ? 0.834 -11.728 -5.320 1.00 78.38 106 TYR A N 1
ATOM 796 C CA . TYR A 1 106 ? 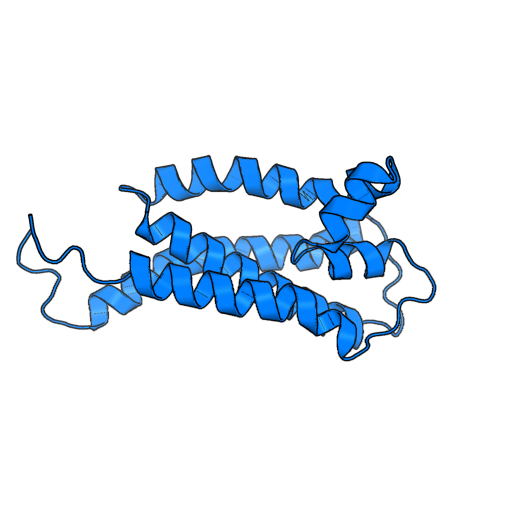-0.598 -11.899 -5.016 1.00 78.38 106 TYR A CA 1
ATOM 797 C C . TYR A 1 106 ? -1.174 -10.791 -4.118 1.00 78.38 106 TYR A C 1
ATOM 799 O O . TYR A 1 106 ? -2.382 -10.745 -3.866 1.00 78.38 106 TYR A O 1
ATOM 807 N N . THR A 1 107 ? -0.332 -9.883 -3.627 1.00 80.88 107 THR A N 1
ATOM 808 C CA . THR A 1 107 ? -0.767 -8.724 -2.840 1.00 80.88 107 THR A CA 1
ATOM 809 C C . THR A 1 107 ? -1.054 -7.523 -3.739 1.00 80.88 107 THR A C 1
ATOM 811 O O . THR A 1 107 ? -0.562 -7.430 -4.863 1.00 80.88 107 THR A O 1
ATOM 814 N N . PHE A 1 108 ? -1.788 -6.535 -3.221 1.00 78.75 108 PHE A N 1
ATOM 815 C CA . PHE A 1 108 ? -1.987 -5.258 -3.915 1.00 78.75 108 PHE A CA 1
ATOM 816 C C . PHE A 1 108 ? -0.679 -4.460 -4.120 1.00 78.75 108 PHE A C 1
ATOM 818 O O . PHE A 1 108 ? -0.662 -3.542 -4.936 1.00 78.75 108 PHE A O 1
ATOM 825 N N . MET A 1 109 ? 0.419 -4.822 -3.435 1.00 79.12 109 MET A N 1
ATOM 826 C CA . MET A 1 109 ? 1.764 -4.267 -3.655 1.00 79.12 109 MET A CA 1
ATOM 827 C C . MET A 1 109 ? 2.529 -4.944 -4.803 1.00 79.12 109 MET A C 1
ATOM 829 O O . MET A 1 109 ? 3.583 -4.446 -5.187 1.00 79.12 109 MET A O 1
ATOM 833 N N . GLY A 1 110 ? 2.025 -6.042 -5.378 1.00 80.81 110 GLY A N 1
ATOM 834 C CA . GLY A 1 110 ? 2.737 -6.812 -6.405 1.00 80.81 110 GLY A CA 1
ATOM 835 C C . GLY A 1 110 ? 3.197 -5.963 -7.591 1.00 80.81 110 GLY A C 1
ATOM 836 O O . GLY A 1 110 ? 4.375 -5.973 -7.931 1.00 80.81 110 GLY A O 1
ATOM 837 N N . ASN A 1 111 ? 2.306 -5.137 -8.148 1.00 82.69 111 ASN A N 1
ATOM 838 C CA . ASN A 1 111 ? 2.658 -4.227 -9.246 1.00 82.69 111 ASN A CA 1
ATOM 839 C C . ASN A 1 111 ? 3.638 -3.132 -8.829 1.00 82.69 111 ASN A C 1
ATOM 841 O O . ASN A 1 111 ? 4.456 -2.709 -9.636 1.00 82.69 111 ASN A O 1
ATOM 845 N N . PHE A 1 112 ? 3.528 -2.644 -7.592 1.00 79.06 112 PHE A N 1
ATOM 846 C CA . PHE A 1 112 ? 4.447 -1.638 -7.071 1.00 79.06 112 PHE A CA 1
ATOM 847 C C . PHE A 1 112 ? 5.858 -2.212 -7.004 1.00 79.06 112 PHE A C 1
ATOM 849 O O . PHE A 1 112 ? 6.793 -1.589 -7.485 1.00 79.06 112 PHE A O 1
ATOM 856 N N . VAL A 1 113 ? 6.006 -3.436 -6.504 1.00 77.62 113 VAL A N 1
ATOM 857 C CA . VAL A 1 113 ? 7.290 -4.142 -6.489 1.00 77.62 113 VAL A CA 1
ATOM 858 C C . VAL A 1 113 ? 7.797 -4.424 -7.897 1.00 77.62 113 VAL A C 1
ATOM 860 O O . VAL A 1 113 ? 8.936 -4.088 -8.212 1.00 77.62 113 VAL A O 1
ATOM 863 N N . ASP A 1 114 ? 6.952 -4.979 -8.762 1.00 80.44 114 ASP A N 1
ATOM 864 C CA . ASP A 1 114 ? 7.317 -5.290 -10.142 1.00 80.44 114 ASP A CA 1
ATOM 865 C C . ASP A 1 114 ? 7.777 -4.049 -10.917 1.00 80.44 114 ASP A C 1
ATOM 867 O O . ASP A 1 114 ? 8.712 -4.147 -11.706 1.00 80.44 114 ASP A O 1
ATOM 871 N N . PHE A 1 115 ? 7.190 -2.880 -10.653 1.00 80.06 115 PHE A N 1
ATOM 872 C CA . PHE A 1 115 ? 7.592 -1.614 -11.265 1.00 80.06 115 PHE A CA 1
ATOM 873 C C . PHE A 1 115 ? 9.048 -1.231 -10.958 1.00 80.06 115 PHE A C 1
ATOM 875 O O . PHE A 1 115 ? 9.733 -0.704 -11.841 1.00 80.06 115 PHE A O 1
ATOM 882 N N . PHE A 1 116 ? 9.518 -1.502 -9.733 1.00 75.62 116 PHE A N 1
ATOM 883 C CA . PHE A 1 116 ? 10.889 -1.205 -9.298 1.00 75.62 116 PHE A CA 1
ATOM 884 C C . PHE A 1 116 ? 11.881 -2.339 -9.591 1.00 75.62 116 PHE A C 1
ATOM 886 O O . PHE A 1 116 ? 13.070 -2.071 -9.753 1.00 75.62 116 PHE A O 1
ATOM 893 N N . VAL A 1 117 ? 11.421 -3.591 -9.656 1.00 74.69 117 VAL A N 1
ATOM 894 C CA . VAL A 1 117 ? 12.289 -4.766 -9.855 1.00 74.69 117 VAL A CA 1
ATOM 895 C C . VAL A 1 117 ? 12.468 -5.111 -11.337 1.00 74.69 117 VAL A C 1
ATOM 897 O O . VAL A 1 117 ? 13.572 -5.464 -11.755 1.00 74.69 117 VAL A O 1
ATOM 900 N N . LYS A 1 118 ? 11.411 -5.015 -12.154 1.00 75.06 118 LYS A N 1
ATOM 901 C CA . LYS A 1 118 ? 11.455 -5.366 -13.582 1.00 75.06 118 LYS A CA 1
ATOM 902 C C . LYS A 1 118 ? 11.788 -4.129 -14.416 1.00 75.06 118 LYS A C 1
ATOM 904 O O . LYS A 1 118 ? 11.063 -3.137 -14.395 1.00 75.06 118 LYS A O 1
ATOM 909 N N . LYS A 1 119 ? 12.871 -4.211 -15.195 1.00 67.38 119 LYS A N 1
ATOM 910 C CA . LYS A 1 119 ? 13.304 -3.128 -16.097 1.00 67.38 119 LYS A CA 1
ATOM 911 C C . LYS A 1 119 ? 12.312 -2.860 -17.230 1.00 67.38 119 LYS A C 1
ATOM 913 O O . LYS A 1 119 ? 12.122 -1.706 -17.590 1.00 67.38 119 LYS A O 1
ATOM 918 N N . ASP A 1 120 ? 11.641 -3.904 -17.711 1.00 72.12 120 ASP A N 1
ATOM 919 C CA . ASP A 1 120 ? 10.710 -3.842 -18.847 1.00 72.12 120 ASP A CA 1
ATOM 920 C C . ASP A 1 120 ? 9.244 -3.858 -18.394 1.00 72.12 120 ASP A C 1
ATOM 922 O O . ASP A 1 120 ? 8.359 -4.351 -19.096 1.00 72.12 120 ASP A O 1
ATOM 926 N N . PHE A 1 121 ? 8.974 -3.397 -17.170 1.00 76.75 121 PHE A N 1
ATOM 927 C CA . PHE A 1 121 ? 7.608 -3.336 -16.673 1.00 76.75 121 PHE A CA 1
ATOM 928 C C . PHE A 1 121 ? 6.785 -2.397 -17.558 1.00 76.75 121 PHE A C 1
ATOM 930 O O . PHE A 1 121 ? 7.111 -1.220 -17.685 1.00 76.75 121 PHE A O 1
ATOM 937 N N . ALA A 1 122 ? 5.708 -2.936 -18.124 1.00 77.69 122 ALA A N 1
ATOM 938 C CA . ALA A 1 122 ? 4.741 -2.204 -18.921 1.00 77.69 122 ALA A CA 1
ATOM 939 C C . ALA A 1 122 ? 3.355 -2.388 -18.314 1.00 77.69 122 ALA A C 1
ATOM 941 O O . ALA A 1 122 ? 2.934 -3.502 -17.977 1.00 77.69 122 ALA A O 1
ATOM 942 N N . LEU A 1 123 ? 2.631 -1.284 -18.190 1.00 76.56 123 LEU A N 1
ATOM 943 C CA . LEU A 1 123 ? 1.302 -1.304 -17.604 1.00 76.56 123 LEU A CA 1
ATOM 944 C C . LEU A 1 123 ? 0.278 -1.916 -18.561 1.00 76.56 123 LEU A C 1
ATOM 946 O O . LEU A 1 123 ? -0.075 -1.342 -19.587 1.00 76.56 123 LEU A O 1
ATOM 950 N N . THR A 1 124 ? -0.228 -3.087 -18.187 1.00 81.31 124 THR A N 1
ATOM 951 C CA . THR A 1 124 ? -1.240 -3.838 -18.932 1.00 81.31 124 THR A CA 1
ATOM 952 C C . THR A 1 124 ? -2.529 -3.929 -18.115 1.00 81.31 124 THR A C 1
ATOM 954 O O . THR A 1 124 ? -2.508 -3.887 -16.886 1.00 81.31 124 THR A O 1
ATOM 957 N N . ALA A 1 125 ? -3.675 -4.129 -18.773 1.00 77.12 125 ALA A N 1
ATOM 958 C CA . ALA A 1 125 ? -4.956 -4.355 -18.092 1.00 77.12 125 ALA A CA 1
ATOM 959 C C . ALA A 1 125 ? -4.890 -5.495 -17.051 1.00 77.12 125 ALA A C 1
ATOM 961 O O . ALA A 1 125 ? -5.529 -5.423 -16.003 1.00 77.12 125 ALA A O 1
ATOM 962 N N . GLN A 1 126 ? -4.059 -6.513 -17.301 1.00 78.31 126 GLN A N 1
ATOM 963 C CA . GLN A 1 126 ? -3.840 -7.633 -16.387 1.00 78.31 126 GLN A CA 1
ATOM 964 C C . GLN A 1 126 ? -3.236 -7.206 -15.043 1.00 78.31 126 GLN A C 1
ATOM 966 O O . GLN A 1 126 ? -3.578 -7.788 -14.012 1.00 78.31 126 GLN A O 1
ATOM 971 N N . ASN A 1 127 ? -2.403 -6.160 -15.022 1.00 81.88 127 ASN A N 1
ATOM 972 C CA . ASN A 1 127 ? -1.832 -5.638 -13.783 1.00 81.88 127 ASN A CA 1
ATOM 973 C C . ASN A 1 127 ? -2.934 -5.160 -12.830 1.00 81.88 127 ASN A C 1
ATOM 975 O O . ASN A 1 127 ? -2.799 -5.314 -11.624 1.00 81.88 127 ASN A O 1
ATOM 979 N N . PHE A 1 128 ? -4.069 -4.662 -13.325 1.00 81.31 128 PHE A N 1
ATOM 980 C CA . PHE A 1 128 ? -5.141 -4.169 -12.456 1.00 81.31 128 PHE A CA 1
ATOM 981 C C . PHE A 1 128 ? -6.074 -5.254 -11.908 1.00 81.31 128 PHE A C 1
ATOM 983 O O . PHE A 1 128 ? -6.890 -4.955 -11.040 1.00 81.31 128 PHE A O 1
ATOM 990 N N . ILE A 1 129 ? -5.944 -6.514 -12.342 1.00 84.50 129 ILE A N 1
ATOM 991 C CA . ILE A 1 129 ? -6.820 -7.603 -11.881 1.00 84.50 129 ILE A CA 1
ATOM 992 C C . ILE A 1 129 ? -6.602 -7.878 -10.391 1.00 84.50 129 ILE A C 1
ATOM 994 O O . ILE A 1 129 ? -7.551 -7.849 -9.616 1.00 84.50 129 ILE A O 1
ATOM 998 N N . VAL A 1 130 ? -5.353 -8.106 -9.975 1.00 85.81 130 VAL A N 1
ATOM 999 C CA . VAL A 1 130 ? -5.010 -8.421 -8.576 1.00 85.81 130 VAL A CA 1
ATOM 1000 C C . VAL A 1 130 ? -5.408 -7.294 -7.607 1.00 85.81 130 VAL A C 1
ATOM 1002 O O . VAL A 1 130 ? -6.156 -7.572 -6.666 1.00 85.81 130 VAL A O 1
ATOM 1005 N N . PRO A 1 131 ? -4.990 -6.025 -7.802 1.00 84.12 131 PRO A N 1
ATOM 1006 C CA . PRO A 1 131 ? -5.442 -4.933 -6.944 1.00 84.12 131 PRO A CA 1
ATOM 1007 C C . PRO A 1 131 ? -6.952 -4.689 -7.070 1.00 84.12 131 PRO A C 1
ATOM 1009 O O . PRO A 1 131 ? -7.588 -4.384 -6.068 1.00 84.12 131 PRO A O 1
ATOM 1012 N N . GLY A 1 132 ? -7.558 -4.894 -8.244 1.00 85.38 132 GLY A N 1
ATOM 1013 C CA . GLY A 1 132 ? -9.009 -4.803 -8.428 1.00 85.38 132 GLY A CA 1
ATOM 1014 C C . GLY A 1 132 ? -9.785 -5.809 -7.572 1.00 85.38 132 GLY A C 1
ATOM 1015 O O . GLY A 1 132 ? -10.741 -5.431 -6.897 1.00 85.38 132 GLY A O 1
ATOM 1016 N N . VAL A 1 133 ? -9.338 -7.068 -7.520 1.00 89.50 133 VAL A N 1
ATOM 1017 C CA . VAL A 1 133 ? -9.910 -8.096 -6.633 1.00 89.50 133 VAL A CA 1
ATOM 1018 C C . VAL A 1 133 ? -9.780 -7.676 -5.170 1.00 89.50 133 VAL A C 1
ATOM 1020 O O . VAL A 1 133 ? -10.759 -7.753 -4.428 1.00 89.50 133 VAL A O 1
ATOM 1023 N N . TRP A 1 134 ? -8.612 -7.174 -4.758 1.00 87.31 134 TRP A N 1
ATOM 1024 C CA . TRP A 1 134 ? -8.413 -6.660 -3.399 1.00 87.31 134 TRP A CA 1
ATOM 1025 C C . TRP A 1 134 ? -9.344 -5.493 -3.069 1.00 87.31 134 TRP A C 1
ATOM 1027 O O . TRP A 1 134 ? -9.934 -5.486 -1.992 1.00 87.31 134 TRP A O 1
ATOM 1037 N N . ILE A 1 135 ? -9.537 -4.546 -3.990 1.00 87.00 135 ILE A N 1
ATOM 1038 C CA . ILE A 1 135 ? -10.476 -3.430 -3.817 1.00 87.00 135 ILE A CA 1
ATOM 1039 C C . ILE A 1 135 ? -11.896 -3.960 -3.600 1.00 87.00 135 ILE A C 1
ATOM 1041 O O . ILE A 1 135 ? -12.553 -3.543 -2.650 1.00 87.00 135 ILE A O 1
ATOM 1045 N N . VAL A 1 136 ? -12.361 -4.909 -4.420 1.00 87.75 136 VAL A N 1
ATOM 1046 C CA . VAL A 1 136 ? -13.702 -5.503 -4.275 1.00 87.75 136 VAL A CA 1
ATOM 1047 C C . VAL A 1 136 ? -13.845 -6.226 -2.935 1.00 87.75 136 VAL A C 1
ATOM 1049 O O . VAL A 1 136 ? -14.814 -5.989 -2.215 1.00 87.75 136 VAL A O 1
ATOM 1052 N N . VAL A 1 137 ? -12.874 -7.062 -2.560 1.00 87.31 137 VAL A N 1
ATOM 1053 C CA . VAL A 1 137 ? -12.881 -7.783 -1.275 1.00 87.31 137 VAL A CA 1
ATOM 1054 C C . VAL A 1 137 ? -12.914 -6.801 -0.105 1.00 87.31 137 VAL A C 1
ATOM 1056 O O . VAL A 1 137 ? -13.742 -6.939 0.793 1.00 87.31 137 VAL A O 1
ATOM 1059 N N . LEU A 1 138 ? -12.059 -5.777 -0.125 1.00 82.69 138 LEU A N 1
ATOM 1060 C CA . LEU A 1 138 ? -11.996 -4.778 0.936 1.00 82.69 138 LEU A CA 1
ATOM 1061 C C . LEU A 1 138 ? -13.260 -3.923 0.998 1.00 82.69 138 LEU A C 1
ATOM 1063 O O . LEU A 1 138 ? -13.694 -3.600 2.099 1.00 82.69 138 LEU A O 1
ATOM 1067 N N . LEU A 1 139 ? -13.876 -3.582 -0.135 1.00 82.50 139 LEU A N 1
ATOM 1068 C CA . LEU A 1 139 ? -15.166 -2.887 -0.169 1.00 82.50 139 LEU A CA 1
ATOM 1069 C C . LEU A 1 139 ? -16.273 -3.732 0.461 1.00 82.50 139 LEU A C 1
ATOM 1071 O O . LEU A 1 139 ? -17.034 -3.221 1.279 1.00 82.50 139 LEU A O 1
ATOM 1075 N N . VAL A 1 140 ? -16.340 -5.023 0.126 1.00 85.12 140 VAL A N 1
ATOM 1076 C CA . VAL A 1 140 ? -17.319 -5.951 0.708 1.00 85.12 140 VAL A CA 1
ATOM 1077 C C . VAL A 1 140 ? -17.109 -6.075 2.215 1.00 85.12 140 VAL A C 1
ATOM 1079 O O . VAL A 1 140 ? -18.064 -5.932 2.976 1.00 85.12 140 VAL A O 1
ATOM 1082 N N . LEU A 1 141 ? -15.867 -6.274 2.665 1.00 82.94 141 LEU A N 1
ATOM 1083 C CA . LEU A 1 141 ? -15.543 -6.333 4.092 1.00 82.94 141 LEU A CA 1
ATOM 1084 C C . LEU A 1 141 ? -15.929 -5.029 4.794 1.00 82.94 141 LEU A C 1
ATOM 1086 O O . LEU A 1 141 ? -16.653 -5.064 5.786 1.00 82.94 141 LEU A O 1
ATOM 1090 N N . ASN A 1 142 ? -15.529 -3.880 4.249 1.00 78.94 142 ASN A N 1
ATOM 1091 C CA . ASN A 1 142 ? -15.926 -2.581 4.782 1.00 78.94 142 ASN A CA 1
ATOM 1092 C C . ASN A 1 142 ? -17.448 -2.460 4.869 1.00 78.94 142 ASN A C 1
ATOM 1094 O O . ASN A 1 142 ? -17.946 -2.058 5.907 1.00 78.94 142 ASN A O 1
ATOM 1098 N N . PHE A 1 143 ? -18.205 -2.877 3.854 1.00 75.06 143 PHE A N 1
ATOM 1099 C CA . PHE A 1 143 ? -19.668 -2.855 3.904 1.00 75.06 143 PHE A CA 1
ATOM 1100 C C . PHE A 1 143 ? -20.242 -3.725 5.036 1.00 75.06 143 PHE A C 1
ATOM 1102 O O . PHE A 1 143 ? -21.199 -3.318 5.691 1.00 75.06 143 PHE A O 1
ATOM 1109 N N . PHE A 1 144 ? -19.665 -4.900 5.304 1.00 74.69 144 PHE A N 1
ATOM 1110 C CA . PHE A 1 144 ? -20.101 -5.764 6.406 1.00 74.69 144 PHE A CA 1
ATOM 1111 C C . PHE A 1 144 ? -19.745 -5.210 7.790 1.00 74.69 144 PHE A C 1
ATOM 1113 O O . PHE A 1 144 ? -20.577 -5.286 8.690 1.00 74.69 144 PHE A O 1
ATOM 1120 N N . PHE A 1 145 ? -18.544 -4.653 7.964 1.00 69.12 145 PHE A N 1
ATOM 1121 C CA . PHE A 1 145 ? -18.053 -4.171 9.262 1.00 69.12 145 PHE A CA 1
ATOM 1122 C C . PHE A 1 145 ? -18.453 -2.720 9.576 1.00 69.12 145 PHE A C 1
ATOM 1124 O O . PHE A 1 145 ? -18.584 -2.373 10.745 1.00 69.12 145 PHE A O 1
ATOM 1131 N N . LEU A 1 146 ? -18.700 -1.889 8.556 1.00 64.25 146 LEU A N 1
ATOM 1132 C CA . LEU A 1 146 ? -19.280 -0.545 8.696 1.00 64.25 146 LEU A CA 1
ATOM 1133 C C . LEU A 1 146 ? -20.806 -0.574 8.822 1.00 64.25 146 LEU A C 1
ATOM 1135 O O . LEU A 1 146 ? -21.397 0.475 9.091 1.00 64.25 146 LEU A O 1
ATOM 1139 N N . LYS A 1 147 ? -21.470 -1.736 8.663 1.00 49.62 147 LYS A N 1
ATOM 1140 C CA . LYS A 1 147 ? -22.866 -1.850 9.103 1.00 49.62 147 LYS A CA 1
ATOM 1141 C C . LYS A 1 147 ? -22.909 -1.407 10.562 1.00 49.62 147 LYS A C 1
ATOM 1143 O O . LYS A 1 147 ? -22.101 -1.890 11.358 1.00 49.62 147 LYS A O 1
ATOM 1148 N N . PRO A 1 148 ? -23.811 -0.476 10.919 1.00 44.34 148 PRO A N 1
ATOM 1149 C CA . PRO A 1 148 ? -23.858 0.039 12.271 1.00 44.34 148 PRO A CA 1
ATOM 1150 C C . PRO A 1 148 ? -23.954 -1.156 13.213 1.00 44.34 148 PRO A C 1
ATOM 1152 O O . PRO A 1 148 ? -24.751 -2.065 12.959 1.00 44.34 148 PRO A O 1
ATOM 1155 N N . LYS A 1 149 ? -23.158 -1.145 14.293 1.00 43.19 149 LYS A N 1
ATOM 1156 C CA . LYS A 1 149 ? -23.435 -1.914 15.513 1.00 43.19 149 LYS A CA 1
ATOM 1157 C C . LYS A 1 149 ? -24.807 -1.462 16.027 1.00 43.19 149 LYS A C 1
ATOM 1159 O O . LYS A 1 149 ? -24.929 -0.733 17.007 1.00 43.19 149 LYS A O 1
ATOM 1164 N N . ALA A 1 150 ? -25.863 -1.841 15.319 1.00 37.00 150 ALA A N 1
ATOM 1165 C CA . ALA A 1 150 ? -27.224 -1.782 15.766 1.00 37.00 150 ALA A CA 1
ATOM 1166 C C . ALA A 1 150 ? -27.344 -2.909 16.784 1.00 37.00 150 ALA A C 1
ATOM 1168 O O . ALA A 1 150 ? -27.782 -4.004 16.464 1.00 37.00 150 ALA A O 1
ATOM 1169 N N . LYS A 1 151 ? -26.931 -2.565 18.009 1.00 35.50 151 LYS A N 1
ATOM 1170 C CA . LYS A 1 151 ? -27.459 -3.099 19.258 1.00 35.50 151 LYS A CA 1
ATOM 1171 C C . LYS A 1 151 ? -27.105 -4.564 19.553 1.00 35.50 151 LYS A C 1
ATOM 1173 O O . LYS A 1 151 ? -27.666 -5.481 18.972 1.00 35.50 151 LYS A O 1
ATOM 1178 N N . ASN A 1 152 ? -26.262 -4.746 20.563 1.00 33.09 152 ASN A N 1
ATOM 1179 C CA . ASN A 1 152 ? -26.673 -5.472 21.763 1.00 33.09 152 ASN A CA 1
ATOM 1180 C C . ASN A 1 152 ? -26.333 -4.595 22.964 1.00 33.09 152 ASN A C 1
ATOM 1182 O O . ASN A 1 152 ? -25.162 -4.162 23.038 1.00 33.09 152 ASN A O 1
#

Radius of gyration: 17.5 Å; chains: 1; bounding box: 46×32×43 Å

Secondary structure (DSSP, 8-state):
--STTS-THHHHHHHHHHHHHHHHHHHHHHHHHHHHTT---TT-HHHHHHHHHHHHHHHHHHHHHHHHHSSSHHHHHHHHHHHHHHHHHHHHHHTT-HHHHHHHHTSTTHHHHHHHH-TT----GGGGHHHHHHHHHHHHHHHHHSS-----

pLDDT: mean 70.05, std 11.91, range [33.09, 89.5]